Protein AF-A0A2I2YQ78-F1 (afdb_monomer_lite)

Secondary structure (DSSP, 8-state):
--TT-TTTTTS-SS--HHHHHHHHHHHTTSEEEEEEE-TTS-EEEEEEETT--HHHHHHHHHHHHHHHHHHHT-----------PPPP----

Organism: Gorilla gorilla gorilla (NCBI:txid9595)

Sequence (92 aa):
MVVQDPLLCDLPIQVTLEEVNSQIALEYGQAMTVRVCKMDGEVMPVVVVQSATVLDLKKAIQRYVQLKQEREGGIQHISCKVRLAKPPQTAL

Radius of gyration: 16.19 Å; chains: 1; bounding box: 40×50×32 Å

Structure (mmCIF, N/CA/C/O backbone):
data_AF-A0A2I2YQ78-F1
#
_entry.id   AF-A0A2I2YQ78-F1
#
loop_
_atom_site.group_PDB
_atom_site.id
_atom_site.type_symbol
_atom_site.label_atom_id
_atom_site.label_alt_id
_atom_site.label_comp_id
_atom_site.label_asym_id
_atom_site.label_entity_id
_atom_site.label_seq_id
_atom_site.pdbx_PDB_ins_code
_atom_site.Cartn_x
_atom_site.Cartn_y
_atom_site.Cartn_z
_atom_site.occupancy
_atom_site.B_iso_or_equiv
_atom_site.auth_seq_id
_atom_site.auth_comp_id
_atom_site.auth_asym_id
_atom_site.auth_atom_id
_atom_site.pdbx_PDB_model_num
ATOM 1 N N . MET A 1 1 ? 16.691 -13.800 11.762 1.00 44.03 1 MET A N 1
ATOM 2 C CA . MET A 1 1 ? 16.014 -13.878 10.449 1.00 44.03 1 MET A CA 1
ATOM 3 C C . MET A 1 1 ? 14.619 -13.292 10.627 1.00 44.03 1 MET A C 1
ATOM 5 O O . MET A 1 1 ? 13.812 -13.932 11.274 1.00 44.03 1 MET A O 1
ATOM 9 N N . VAL A 1 2 ? 14.376 -12.055 10.177 1.00 52.03 2 VAL A N 1
ATOM 10 C CA . VAL A 1 2 ? 13.109 -11.303 10.396 1.00 52.03 2 VAL A CA 1
ATOM 11 C C . VAL A 1 2 ? 12.142 -11.431 9.199 1.00 52.03 2 VAL A C 1
ATOM 13 O O . VAL A 1 2 ? 10.974 -11.092 9.286 1.00 52.03 2 VAL A O 1
ATOM 16 N N . VAL A 1 3 ? 12.615 -11.995 8.084 1.00 48.38 3 VAL A N 1
ATOM 17 C CA . VAL A 1 3 ? 11.922 -12.048 6.779 1.00 48.38 3 VAL A CA 1
ATOM 18 C C . VAL A 1 3 ? 10.927 -13.224 6.665 1.00 48.38 3 VAL A C 1
ATOM 20 O O . VAL A 1 3 ? 10.404 -13.495 5.594 1.00 48.38 3 VAL A O 1
ATOM 23 N N . GLN A 1 4 ? 10.687 -13.964 7.752 1.00 54.00 4 GLN A N 1
ATOM 24 C CA . GLN A 1 4 ? 9.752 -15.103 7.772 1.00 54.00 4 GLN A CA 1
ATOM 25 C C . GLN A 1 4 ? 8.413 -14.785 8.437 1.00 54.00 4 GLN A C 1
ATOM 27 O O . GLN A 1 4 ? 7.571 -15.674 8.541 1.00 54.00 4 GLN A O 1
ATOM 32 N N . ASP A 1 5 ? 8.213 -13.552 8.901 1.00 60.25 5 ASP A N 1
ATOM 33 C CA . ASP A 1 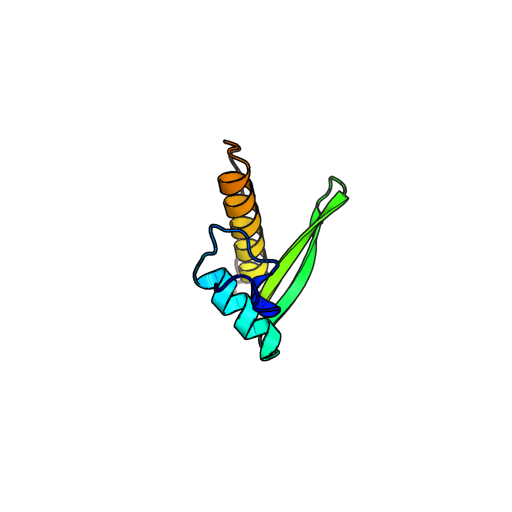5 ? 6.919 -13.169 9.442 1.00 60.25 5 ASP A CA 1
ATOM 34 C C . ASP A 1 5 ? 5.919 -13.020 8.281 1.00 60.25 5 ASP A C 1
ATOM 36 O O . ASP A 1 5 ? 6.193 -12.225 7.377 1.00 60.25 5 ASP A O 1
ATOM 40 N N . PRO A 1 6 ? 4.791 -13.759 8.263 1.00 58.34 6 PRO A N 1
ATOM 41 C CA . PRO A 1 6 ? 3.792 -13.681 7.195 1.00 58.34 6 PRO A CA 1
ATOM 42 C C . PRO A 1 6 ? 3.296 -12.253 6.937 1.00 58.34 6 PRO A C 1
ATOM 44 O O . PRO A 1 6 ? 2.914 -11.933 5.816 1.00 58.34 6 PRO A O 1
ATOM 47 N N . LEU A 1 7 ? 3.359 -11.386 7.954 1.00 53.81 7 LEU A N 1
ATOM 48 C CA . LEU A 1 7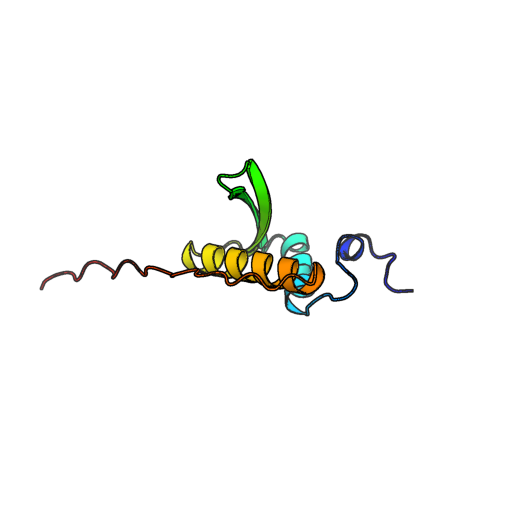 ? 2.983 -9.974 7.875 1.00 53.81 7 LEU A CA 1
ATOM 49 C C . LEU A 1 7 ? 4.025 -9.106 7.151 1.00 53.81 7 LEU A C 1
ATOM 51 O O . LEU A 1 7 ? 3.718 -8.008 6.691 1.00 53.81 7 LEU A O 1
ATOM 55 N N . LEU A 1 8 ? 5.270 -9.580 7.058 1.00 54.09 8 LEU A N 1
ATOM 56 C CA . LEU A 1 8 ? 6.420 -8.857 6.508 1.00 54.09 8 LEU A CA 1
ATOM 57 C C . LEU A 1 8 ? 6.920 -9.425 5.169 1.00 54.09 8 LEU A C 1
ATOM 59 O O . LEU A 1 8 ? 7.852 -8.869 4.591 1.00 54.09 8 LEU A O 1
ATOM 63 N N . CYS A 1 9 ? 6.325 -10.509 4.658 1.00 51.66 9 CYS A N 1
ATOM 64 C CA . CYS A 1 9 ? 6.784 -11.177 3.434 1.00 51.66 9 CYS A CA 1
ATOM 65 C C . CYS A 1 9 ? 6.571 -10.356 2.149 1.00 51.66 9 CYS A C 1
ATOM 67 O O . CYS A 1 9 ? 7.335 -10.522 1.200 1.00 51.66 9 CYS A O 1
ATOM 69 N N . ASP A 1 10 ? 5.590 -9.450 2.127 1.00 54.72 10 ASP A N 1
ATOM 70 C CA . ASP A 1 10 ? 5.282 -8.596 0.965 1.00 54.72 10 ASP A CA 1
ATOM 71 C C . ASP A 1 10 ? 5.951 -7.212 1.024 1.00 54.72 10 ASP A C 1
ATOM 73 O O . ASP A 1 10 ? 5.722 -6.346 0.175 1.00 54.72 10 ASP A O 1
ATOM 77 N N . LEU A 1 11 ? 6.770 -6.973 2.047 1.00 51.53 11 LEU A N 1
ATOM 78 C CA . LEU A 1 11 ? 7.369 -5.675 2.307 1.00 51.53 11 LEU A CA 1
ATOM 79 C C . LEU A 1 11 ? 8.778 -5.600 1.676 1.00 51.53 11 LEU A C 1
ATOM 81 O O . LEU A 1 11 ? 9.655 -6.402 2.001 1.00 51.53 11 LEU A O 1
ATOM 85 N N . PRO A 1 12 ? 9.037 -4.650 0.760 1.00 52.91 12 PRO A N 1
ATOM 86 C CA . PRO A 1 12 ? 10.329 -4.529 0.081 1.00 52.91 12 PRO A CA 1
ATOM 87 C C . PRO A 1 12 ? 11.447 -4.130 1.053 1.00 52.91 12 PRO A C 1
ATOM 89 O O . PRO A 1 12 ? 11.219 -3.330 1.944 1.00 52.91 12 PRO A O 1
ATOM 92 N N . ILE A 1 13 ? 12.680 -4.606 0.830 1.00 53.19 13 ILE A N 1
ATOM 93 C CA . ILE A 1 13 ? 13.864 -4.490 1.724 1.00 53.19 13 ILE A CA 1
ATOM 94 C C . ILE A 1 13 ? 14.125 -3.077 2.307 1.00 53.19 13 ILE A C 1
ATOM 96 O O . ILE A 1 13 ? 14.707 -2.955 3.382 1.00 53.19 13 ILE A O 1
ATOM 100 N N . GLN A 1 14 ? 13.664 -2.012 1.645 1.00 54.00 14 GLN A N 1
ATOM 101 C CA . GLN A 1 14 ? 13.644 -0.634 2.154 1.00 54.00 14 GLN A CA 1
ATOM 102 C C . GLN A 1 14 ? 12.254 -0.268 2.699 1.00 54.00 14 GLN A C 1
ATOM 104 O O . GLN A 1 14 ? 11.567 0.605 2.158 1.00 54.00 14 GLN A O 1
ATOM 109 N N . VAL A 1 15 ? 11.814 -0.971 3.740 1.00 60.34 15 VAL A N 1
ATOM 110 C CA . VAL A 1 15 ? 10.528 -0.706 4.394 1.00 60.34 15 VAL A CA 1
ATOM 111 C C . VAL A 1 15 ? 10.615 0.585 5.199 1.00 60.34 15 VAL A C 1
ATOM 113 O O . VAL A 1 15 ? 11.498 0.742 6.042 1.00 60.34 15 VAL A O 1
ATOM 116 N N . THR A 1 16 ? 9.674 1.503 4.989 1.00 68.62 16 THR A N 1
ATOM 117 C CA . THR A 1 16 ? 9.519 2.674 5.860 1.00 68.62 16 THR A CA 1
ATOM 118 C C . THR A 1 16 ? 8.683 2.323 7.093 1.00 68.62 16 THR A C 1
ATOM 120 O O . THR A 1 16 ? 7.767 1.507 7.022 1.00 68.62 16 THR A O 1
ATOM 123 N N . LEU A 1 17 ? 8.944 2.975 8.233 1.00 72.06 17 LEU A N 1
ATOM 124 C CA . LEU A 1 17 ? 8.192 2.751 9.483 1.00 72.06 17 LEU A CA 1
ATOM 125 C C . LEU A 1 17 ? 6.672 2.938 9.304 1.00 72.06 17 LEU A C 1
ATOM 127 O O . LEU A 1 17 ? 5.865 2.323 9.992 1.00 72.06 17 LEU A O 1
ATOM 131 N N . GLU A 1 18 ? 6.273 3.761 8.337 1.00 72.94 18 GLU A N 1
ATOM 132 C CA . GLU A 1 18 ? 4.872 3.958 7.982 1.00 72.94 18 GLU A CA 1
ATOM 133 C C . GLU A 1 18 ? 4.247 2.766 7.252 1.00 72.94 18 GLU A C 1
ATOM 135 O O . GLU A 1 18 ? 3.086 2.465 7.501 1.00 72.94 18 GLU A O 1
ATOM 140 N N . GLU A 1 19 ? 4.988 2.066 6.388 1.00 74.50 19 GLU A N 1
ATOM 141 C CA . GLU A 1 19 ? 4.504 0.835 5.745 1.00 74.50 19 GLU A CA 1
ATOM 142 C C . GLU A 1 19 ? 4.312 -0.274 6.790 1.00 74.50 19 GLU A C 1
ATOM 144 O O . GLU A 1 19 ? 3.303 -0.974 6.748 1.00 74.50 19 GLU A O 1
ATOM 149 N N . VAL A 1 20 ? 5.206 -0.363 7.786 1.00 79.19 20 VAL A N 1
ATOM 150 C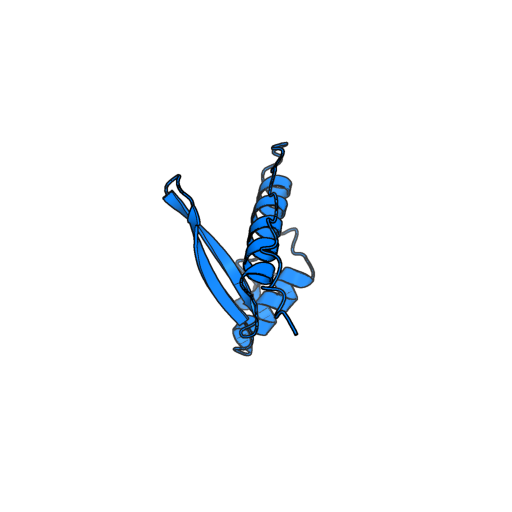 CA . VAL A 1 20 ? 5.041 -1.278 8.933 1.00 79.19 20 VAL A CA 1
ATOM 151 C C . VAL A 1 20 ? 3.799 -0.918 9.742 1.00 79.19 20 VAL A C 1
ATOM 153 O O . VAL A 1 20 ? 2.956 -1.773 9.994 1.00 79.19 20 VAL A O 1
ATOM 156 N N . ASN A 1 21 ? 3.641 0.355 10.112 1.00 80.81 21 ASN A N 1
ATOM 157 C CA . ASN A 1 21 ? 2.461 0.807 10.851 1.00 80.81 21 ASN A CA 1
ATOM 158 C C . ASN A 1 21 ? 1.165 0.593 10.056 1.00 80.81 21 ASN A C 1
ATOM 160 O O . ASN A 1 21 ? 0.130 0.292 10.644 1.00 80.81 21 ASN A O 1
ATOM 164 N N . SER A 1 22 ? 1.218 0.720 8.729 1.00 79.12 22 SER A N 1
ATOM 165 C CA . SER A 1 22 ? 0.074 0.477 7.846 1.00 79.12 22 SER A CA 1
ATOM 166 C C . SER A 1 22 ? -0.303 -1.005 7.790 1.00 79.12 22 SER A C 1
ATOM 168 O O . SER A 1 22 ? -1.488 -1.318 7.836 1.00 79.12 22 SER A O 1
ATOM 170 N N . GLN A 1 23 ? 0.679 -1.911 7.752 1.00 80.88 23 GLN A N 1
ATOM 171 C CA . GLN A 1 23 ? 0.465 -3.361 7.867 1.00 80.88 23 GLN A CA 1
ATOM 172 C C . GLN A 1 23 ? -0.155 -3.731 9.218 1.00 80.88 23 GLN A C 1
ATOM 174 O O . GLN A 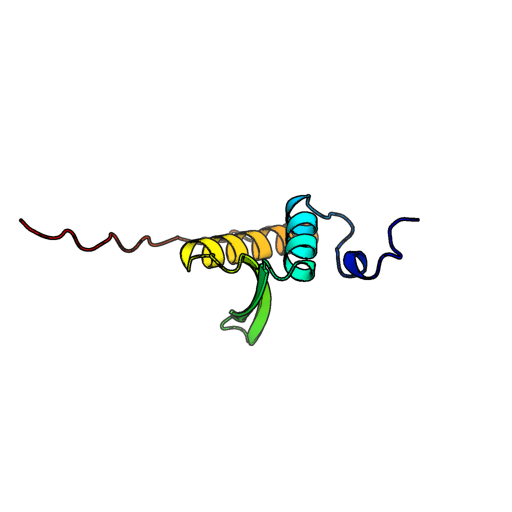1 23 ? -1.186 -4.391 9.274 1.00 80.88 23 GLN A O 1
ATOM 179 N N . ILE A 1 24 ? 0.392 -3.199 10.312 1.00 83.94 24 ILE A N 1
ATOM 180 C CA . ILE A 1 24 ? -0.164 -3.402 11.654 1.00 83.94 24 ILE A CA 1
ATOM 181 C C . ILE A 1 24 ? -1.617 -2.901 11.726 1.00 83.94 24 ILE A C 1
ATOM 183 O O . ILE A 1 24 ? -2.494 -3.585 12.250 1.00 83.94 24 ILE A O 1
ATOM 187 N N . ALA A 1 25 ? -1.901 -1.724 11.165 1.00 84.00 25 ALA A N 1
ATOM 188 C CA . ALA A 1 25 ? -3.254 -1.183 11.126 1.00 84.00 25 ALA A CA 1
ATOM 189 C C . ALA A 1 25 ? -4.213 -2.036 10.278 1.00 84.00 25 ALA A C 1
ATOM 191 O O . ALA A 1 25 ? -5.399 -2.073 10.593 1.00 84.00 25 ALA A O 1
ATOM 192 N N . LEU A 1 26 ? -3.749 -2.721 9.229 1.00 84.81 26 LEU A N 1
ATOM 193 C CA . LEU A 1 26 ? -4.577 -3.666 8.469 1.00 84.81 26 LEU A CA 1
ATOM 194 C C . LEU A 1 26 ? -4.948 -4.884 9.321 1.00 84.81 26 LEU A C 1
ATOM 196 O O . LEU A 1 26 ? -6.123 -5.238 9.381 1.00 84.81 26 LEU A O 1
ATOM 200 N N . GLU A 1 27 ? -3.980 -5.455 10.038 1.00 85.56 27 GLU A N 1
ATOM 201 C CA . GLU A 1 27 ? -4.191 -6.618 10.912 1.00 85.56 27 GLU A CA 1
ATOM 202 C C . GLU A 1 27 ? -5.162 -6.330 12.060 1.00 85.56 27 GLU A C 1
ATOM 204 O O . GLU A 1 27 ? -6.049 -7.128 12.361 1.00 85.56 27 GLU A O 1
ATOM 209 N N . TYR A 1 28 ? -5.064 -5.146 12.669 1.00 86.88 28 TYR A N 1
ATOM 210 C CA . TYR A 1 28 ? -6.021 -4.706 13.689 1.00 86.88 28 TYR A CA 1
ATOM 211 C C . TYR A 1 28 ? -7.356 -4.212 13.108 1.00 86.88 28 TYR A C 1
ATOM 213 O O . TYR A 1 28 ? -8.215 -3.738 13.854 1.00 86.88 28 TYR A O 1
ATOM 221 N N . GLY A 1 29 ? -7.544 -4.284 11.786 1.00 86.81 29 GLY A N 1
ATOM 222 C CA . GLY A 1 29 ? -8.756 -3.826 11.114 1.00 86.81 29 GLY A CA 1
ATOM 223 C C . GLY A 1 29 ? -8.976 -2.319 11.232 1.00 86.81 29 GLY A C 1
ATOM 224 O O . GLY A 1 29 ? -10.108 -1.865 11.214 1.00 86.81 29 GLY A O 1
ATOM 225 N N . GLN A 1 30 ? -7.926 -1.519 11.388 1.00 87.75 30 GLN A N 1
ATOM 226 C CA . GLN A 1 30 ? -7.963 -0.054 11.478 1.00 87.75 30 GLN A CA 1
ATOM 227 C C . GLN A 1 30 ? -7.620 0.636 10.148 1.00 87.75 30 GLN A C 1
ATOM 229 O O . GLN A 1 30 ? -7.868 1.835 9.985 1.00 87.75 30 GLN A O 1
ATOM 234 N N . ALA A 1 31 ? -7.088 -0.114 9.183 1.00 90.69 31 ALA A N 1
ATOM 235 C CA . ALA A 1 31 ? -6.827 0.319 7.819 1.00 90.69 31 ALA A CA 1
ATOM 236 C C . ALA A 1 31 ? -7.536 -0.577 6.797 1.00 90.69 31 ALA A C 1
ATOM 238 O O . ALA A 1 31 ? -8.026 -1.658 7.113 1.00 90.69 31 ALA A O 1
ATOM 239 N N . MET A 1 32 ? -7.607 -0.099 5.561 1.00 91.31 32 MET A N 1
ATOM 240 C CA . MET A 1 32 ? -8.152 -0.812 4.415 1.00 91.31 32 MET A CA 1
ATOM 241 C C . MET A 1 32 ? -7.259 -0.596 3.192 1.00 91.31 32 MET A C 1
ATOM 243 O O . MET A 1 32 ? -6.639 0.460 3.038 1.00 91.31 32 MET A O 1
ATOM 247 N N . THR A 1 33 ? -7.232 -1.576 2.291 1.00 90.88 33 THR A N 1
ATOM 248 C CA . THR A 1 33 ? -6.536 -1.455 1.005 1.00 90.88 33 THR A CA 1
ATOM 249 C C . THR A 1 33 ? -7.516 -1.008 -0.070 1.00 90.88 33 THR A C 1
ATOM 251 O O . THR A 1 33 ? -8.445 -1.728 -0.433 1.00 90.88 33 THR A O 1
ATOM 254 N N . VAL A 1 34 ? -7.284 0.178 -0.623 1.00 91.25 34 VAL A N 1
ATOM 255 C CA . VAL A 1 34 ? -8.042 0.740 -1.740 1.00 91.25 34 VAL A CA 1
ATOM 256 C C . VAL A 1 34 ? -7.299 0.444 -3.039 1.00 91.25 34 VAL A C 1
ATOM 258 O O . VAL A 1 34 ? -6.135 0.804 -3.201 1.00 91.25 34 VAL A O 1
ATOM 261 N N . ARG A 1 35 ? -7.977 -0.199 -3.994 1.00 91.94 35 ARG A N 1
ATOM 262 C CA . ARG A 1 35 ? -7.434 -0.449 -5.336 1.00 91.94 35 ARG A CA 1
ATOM 263 C C . ARG A 1 35 ? -7.714 0.752 -6.232 1.00 91.94 35 ARG A C 1
ATOM 265 O O . ARG A 1 35 ? -8.857 0.988 -6.614 1.00 91.94 35 ARG A O 1
ATOM 272 N N . VAL A 1 36 ? -6.671 1.499 -6.569 1.00 90.38 36 VAL A N 1
ATOM 273 C CA . VAL A 1 36 ? -6.755 2.670 -7.446 1.00 90.38 36 VAL A CA 1
ATOM 274 C C . VAL A 1 36 ? -6.348 2.255 -8.853 1.00 90.38 3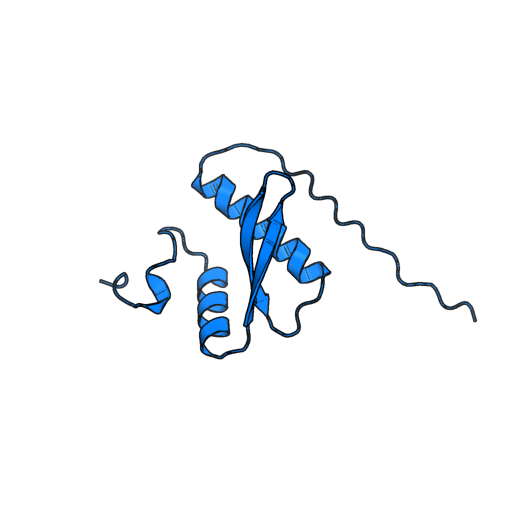6 VAL A C 1
ATOM 276 O O . VAL A 1 36 ? -5.196 1.905 -9.087 1.00 90.38 36 VAL A O 1
ATOM 279 N N . CYS A 1 37 ? -7.287 2.286 -9.795 1.00 90.12 37 CYS A N 1
ATOM 280 C CA . CYS A 1 37 ? -6.993 2.040 -11.204 1.00 90.12 37 CYS A CA 1
ATOM 281 C C . CYS A 1 37 ? -6.495 3.332 -11.858 1.00 90.12 37 CYS A C 1
ATOM 283 O O . CYS A 1 37 ? -7.207 4.340 -11.880 1.00 90.12 37 CYS A O 1
ATOM 285 N N . LYS A 1 38 ? -5.279 3.305 -12.396 1.00 85.69 38 LYS A N 1
ATOM 286 C CA . LYS A 1 38 ? -4.759 4.340 -13.284 1.00 85.69 38 LYS A CA 1
ATOM 287 C C . LYS A 1 38 ? -5.362 4.197 -14.683 1.00 85.69 38 LYS A C 1
ATOM 289 O O . LYS A 1 38 ? -5.940 3.174 -15.047 1.00 85.69 38 LYS A O 1
ATOM 294 N N . MET A 1 39 ? -5.219 5.253 -15.480 1.00 84.00 39 MET A N 1
ATOM 295 C CA . MET A 1 39 ? -5.771 5.314 -16.836 1.00 84.00 39 MET A CA 1
ATOM 296 C C . MET A 1 39 ? -5.033 4.417 -17.843 1.00 84.00 39 MET A C 1
ATOM 298 O O . MET A 1 39 ? -5.611 4.038 -18.854 1.00 84.00 39 MET A O 1
ATOM 302 N N . ASP A 1 40 ? -3.786 4.049 -17.554 1.00 85.06 40 ASP A N 1
ATOM 303 C CA . ASP A 1 40 ? -2.987 3.071 -18.305 1.00 85.06 40 ASP A CA 1
ATOM 304 C C . ASP A 1 40 ? -3.368 1.609 -17.994 1.00 85.06 40 ASP A C 1
ATOM 306 O O . ASP A 1 40 ? -2.803 0.685 -18.575 1.00 85.06 40 ASP A O 1
ATOM 310 N N . GLY A 1 41 ? -4.339 1.390 -17.100 1.00 84.50 41 GLY A N 1
ATOM 311 C CA . GLY A 1 41 ? -4.781 0.066 -16.667 1.00 84.50 41 GLY A CA 1
ATOM 312 C C . GLY A 1 41 ? -3.980 -0.507 -15.496 1.00 84.50 41 GLY A C 1
ATOM 313 O O . GLY A 1 41 ? -4.326 -1.581 -15.002 1.00 84.50 41 GLY A O 1
ATOM 314 N N . GLU A 1 42 ? -2.954 0.195 -15.004 1.00 86.31 42 GLU A N 1
ATOM 315 C CA . GLU A 1 42 ? -2.225 -0.220 -13.807 1.00 86.31 42 GLU A CA 1
ATOM 316 C C . GLU A 1 42 ? -3.121 -0.079 -12.566 1.00 86.31 42 GLU A C 1
ATOM 318 O O . GLU A 1 42 ? -3.764 0.951 -12.349 1.00 86.31 42 GLU A O 1
ATOM 323 N N . VAL A 1 43 ? -3.156 -1.107 -11.713 1.00 88.00 43 VAL A N 1
ATOM 324 C CA . VAL A 1 43 ? -3.890 -1.057 -10.443 1.00 88.00 43 VAL A CA 1
ATOM 325 C C . VAL A 1 43 ? -2.920 -0.925 -9.281 1.00 88.00 43 VAL A C 1
ATOM 327 O O . VAL A 1 43 ? -2.059 -1.776 -9.080 1.00 88.00 43 VAL A O 1
ATOM 330 N N . MET A 1 44 ? -3.109 0.118 -8.480 1.00 87.44 44 MET A N 1
ATOM 331 C CA . MET A 1 44 ? -2.287 0.421 -7.317 1.00 87.44 44 MET A CA 1
ATOM 332 C C . MET A 1 44 ? -3.033 0.073 -6.022 1.00 87.44 44 MET A C 1
ATOM 334 O O . MET A 1 44 ? -4.044 0.715 -5.718 1.00 87.44 44 MET A O 1
ATOM 338 N N . PRO A 1 45 ? -2.568 -0.914 -5.239 1.00 89.00 45 PRO A N 1
ATOM 339 C CA . PRO A 1 45 ? -3.096 -1.167 -3.905 1.00 89.00 45 PRO A CA 1
ATOM 340 C C . PRO A 1 45 ? -2.531 -0.135 -2.918 1.00 89.00 45 PRO A C 1
ATOM 342 O O . PRO A 1 45 ? -1.349 -0.165 -2.584 1.00 89.00 45 PRO A O 1
ATOM 345 N N . VAL A 1 46 ? -3.372 0.791 -2.458 1.00 89.12 46 VAL A N 1
ATOM 346 C CA . VAL A 1 46 ? -2.994 1.852 -1.514 1.00 89.12 46 VAL A CA 1
ATOM 347 C C . VAL A 1 46 ? -3.671 1.610 -0.173 1.00 89.12 46 VAL A C 1
ATOM 349 O O . VAL A 1 46 ? -4.894 1.512 -0.102 1.00 89.12 46 VAL A O 1
ATOM 352 N N . VAL A 1 47 ? -2.880 1.534 0.894 1.00 88.06 47 VAL A N 1
ATOM 353 C CA . VAL A 1 47 ? -3.381 1.341 2.259 1.00 88.06 47 VAL A CA 1
ATOM 354 C C . VAL A 1 47 ? -3.721 2.693 2.878 1.00 88.06 47 VAL A C 1
ATOM 356 O O . VAL A 1 47 ? -2.912 3.619 2.842 1.00 88.06 47 VAL A O 1
ATOM 359 N N . VAL A 1 48 ? -4.921 2.813 3.443 1.00 90.12 48 VAL A N 1
ATOM 360 C CA . VAL A 1 48 ? -5.386 4.006 4.164 1.00 90.12 48 VAL A CA 1
ATOM 361 C C . VAL A 1 48 ? -6.121 3.608 5.439 1.00 90.12 48 VAL A C 1
ATOM 363 O O . VAL A 1 48 ? -6.746 2.554 5.494 1.00 90.12 48 VAL A O 1
ATOM 366 N N . VAL A 1 49 ? -6.076 4.452 6.470 1.00 89.44 49 VAL A N 1
ATOM 367 C CA . VAL A 1 49 ? -6.873 4.245 7.692 1.00 89.44 49 VAL A CA 1
ATOM 368 C C . VAL A 1 49 ? -8.371 4.327 7.391 1.00 89.44 49 VAL A C 1
ATOM 370 O O . VAL A 1 49 ? -8.782 5.026 6.468 1.00 89.44 49 VAL A O 1
ATOM 373 N N . GLN A 1 50 ? -9.211 3.651 8.176 1.00 88.19 50 GLN A N 1
ATOM 374 C CA . GLN A 1 50 ? -10.656 3.620 7.912 1.00 88.19 50 GLN A CA 1
ATOM 375 C C . GLN A 1 50 ? -11.327 5.004 7.920 1.00 88.19 50 GLN A C 1
ATOM 377 O O . GLN A 1 50 ? -12.291 5.232 7.196 1.00 88.19 50 GLN A O 1
ATOM 382 N N . SER A 1 51 ? -10.805 5.939 8.712 1.00 87.94 51 SER A N 1
ATOM 383 C CA . SER A 1 51 ? -11.284 7.322 8.803 1.00 87.94 51 SER A CA 1
ATOM 384 C C . SER A 1 51 ? -10.662 8.267 7.764 1.00 87.94 51 SER A C 1
ATOM 386 O O . SER A 1 51 ? -10.855 9.481 7.849 1.00 87.94 51 SER A O 1
ATOM 388 N N . ALA A 1 52 ? -9.893 7.744 6.803 1.00 88.25 52 ALA A N 1
ATOM 389 C CA . ALA A 1 52 ? -9.170 8.550 5.829 1.00 88.25 52 ALA A CA 1
ATOM 390 C C . ALA A 1 52 ? -10.114 9.324 4.904 1.00 88.25 52 ALA A C 1
ATOM 392 O O . ALA A 1 52 ? -11.116 8.812 4.404 1.00 88.25 52 ALA A O 1
ATOM 393 N N . THR A 1 53 ? -9.747 10.569 4.612 1.00 93.06 53 THR A N 1
ATOM 394 C CA . THR A 1 53 ? -10.452 11.392 3.630 1.00 93.06 53 THR A CA 1
ATOM 395 C C . THR A 1 53 ? -9.908 11.155 2.220 1.00 93.06 53 THR A C 1
ATOM 397 O O . THR A 1 53 ? -8.824 10.606 2.016 1.00 93.06 53 THR A O 1
ATOM 400 N N . VAL A 1 54 ? -10.609 11.665 1.202 1.00 91.75 54 VAL A N 1
ATOM 401 C CA . VAL A 1 54 ? -10.107 11.658 -0.187 1.00 91.75 54 VAL A CA 1
ATOM 402 C C . VAL A 1 54 ? -8.774 12.412 -0.313 1.00 91.75 54 VAL A C 1
ATOM 404 O O . VAL A 1 54 ? -7.960 12.098 -1.182 1.00 91.75 54 VAL A O 1
ATOM 407 N N . LEU A 1 55 ? -8.527 13.406 0.547 1.00 90.50 55 LEU A N 1
ATOM 408 C CA . LEU A 1 55 ? -7.244 14.106 0.589 1.00 90.50 55 LEU A CA 1
ATOM 409 C C . LEU A 1 55 ? -6.122 13.173 1.058 1.00 90.50 55 LEU A C 1
ATOM 411 O O . LEU A 1 55 ? -5.040 13.191 0.472 1.00 90.50 55 LEU A O 1
ATOM 415 N N . ASP A 1 56 ? -6.389 12.348 2.066 1.00 87.62 56 ASP A N 1
ATOM 416 C CA . ASP A 1 56 ? -5.428 11.376 2.587 1.00 87.62 56 ASP A CA 1
ATOM 417 C C . ASP A 1 56 ? -5.159 10.276 1.564 1.00 87.62 56 ASP A C 1
ATOM 419 O O . ASP A 1 56 ? -4.002 9.952 1.315 1.00 87.62 56 ASP A O 1
ATOM 423 N N . LEU A 1 57 ? -6.193 9.807 0.857 1.00 89.44 57 LEU A N 1
ATOM 424 C CA . LEU A 1 57 ? -6.021 8.869 -0.253 1.00 89.44 57 LEU A CA 1
ATOM 425 C C . LEU A 1 57 ? -5.141 9.458 -1.368 1.00 89.44 57 LEU A C 1
ATOM 427 O O . LEU A 1 57 ? -4.245 8.782 -1.866 1.00 89.44 57 LEU A O 1
ATOM 431 N N . LYS A 1 58 ? -5.328 10.734 -1.736 1.00 89.56 58 LYS A N 1
ATOM 432 C CA . LYS A 1 58 ? -4.467 11.411 -2.726 1.00 89.56 58 LYS A CA 1
ATOM 433 C C .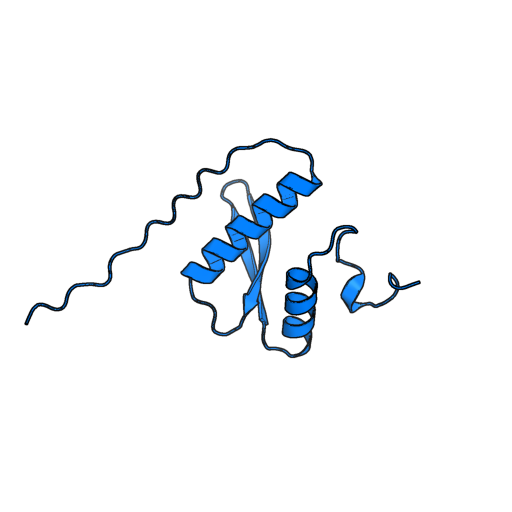 LYS A 1 58 ? -3.007 11.481 -2.274 1.00 89.56 58 LYS A C 1
ATOM 435 O O . LYS A 1 58 ? -2.115 11.238 -3.085 1.00 89.56 58 LYS A O 1
ATOM 440 N N . LYS A 1 59 ? -2.762 11.793 -0.997 1.00 87.12 59 LYS A N 1
ATOM 441 C CA . LYS A 1 59 ? -1.409 11.802 -0.417 1.00 87.12 59 LYS A CA 1
ATOM 442 C C . LYS A 1 59 ? -0.801 10.399 -0.391 1.00 87.12 59 LYS A C 1
ATOM 444 O O . LYS A 1 59 ? 0.360 10.241 -0.751 1.00 87.12 59 LYS A O 1
ATOM 449 N N . ALA A 1 60 ? -1.588 9.388 -0.030 1.00 86.75 60 ALA A N 1
ATOM 450 C CA . ALA A 1 60 ? -1.157 7.996 0.004 1.00 86.75 60 ALA A CA 1
ATOM 451 C C . ALA A 1 60 ? -0.792 7.481 -1.399 1.00 86.75 60 ALA A C 1
ATOM 453 O O . ALA A 1 60 ? 0.256 6.863 -1.568 1.00 86.75 60 ALA A O 1
ATOM 454 N N . ILE A 1 61 ? -1.577 7.825 -2.429 1.00 88.06 61 ILE A N 1
ATOM 455 C CA . ILE A 1 61 ? -1.235 7.549 -3.834 1.00 88.06 61 ILE A CA 1
ATOM 456 C C . ILE A 1 61 ? 0.081 8.238 -4.208 1.00 88.06 61 ILE A C 1
ATOM 458 O O . ILE A 1 61 ? 0.968 7.597 -4.762 1.00 88.06 61 ILE A O 1
ATOM 462 N N . GLN A 1 62 ? 0.234 9.531 -3.900 1.00 84.69 62 GLN A N 1
ATOM 463 C CA . GLN A 1 62 ? 1.457 10.277 -4.213 1.00 84.69 62 GLN A CA 1
ATOM 464 C C . GLN A 1 62 ? 2.693 9.622 -3.583 1.00 84.69 62 GLN A C 1
ATOM 466 O O . GLN A 1 62 ? 3.692 9.415 -4.271 1.00 84.69 62 GLN A O 1
ATOM 471 N N . ARG A 1 63 ? 2.601 9.248 -2.303 1.00 83.06 63 ARG A N 1
ATOM 472 C CA . ARG A 1 63 ? 3.660 8.538 -1.584 1.00 83.06 63 ARG A CA 1
ATOM 473 C C . ARG A 1 63 ? 3.964 7.183 -2.219 1.00 83.06 63 ARG A C 1
ATOM 475 O O . ARG A 1 63 ? 5.129 6.859 -2.411 1.00 83.06 63 ARG A O 1
ATOM 482 N N . TYR A 1 64 ? 2.932 6.412 -2.565 1.00 84.12 64 TYR A N 1
ATOM 483 C CA . TYR A 1 64 ? 3.097 5.110 -3.208 1.00 84.12 64 TYR A CA 1
ATOM 484 C C . TYR A 1 64 ? 3.897 5.239 -4.508 1.00 84.12 64 TYR A C 1
ATOM 486 O O . TYR A 1 64 ? 4.840 4.482 -4.721 1.00 84.12 64 TYR A O 1
ATOM 494 N N . VAL A 1 65 ? 3.561 6.208 -5.371 1.00 81.62 65 VAL A N 1
ATOM 495 C CA . VAL A 1 65 ? 4.303 6.406 -6.627 1.00 81.62 65 VAL A CA 1
ATOM 496 C C . VAL A 1 65 ? 5.734 6.868 -6.353 1.00 81.62 65 VAL A C 1
ATOM 498 O O . VAL A 1 65 ? 6.646 6.363 -6.996 1.00 81.62 65 VAL A O 1
ATOM 501 N N . GLN A 1 66 ? 5.946 7.772 -5.392 1.00 79.81 66 GLN A N 1
ATOM 502 C CA . GLN A 1 66 ? 7.290 8.227 -5.025 1.00 79.81 66 GLN A CA 1
ATOM 503 C C . GLN A 1 66 ? 8.171 7.063 -4.545 1.00 79.81 66 GLN A C 1
ATOM 505 O O . GLN A 1 66 ? 9.259 6.868 -5.075 1.00 79.81 66 GLN A O 1
ATOM 510 N N . LEU A 1 67 ? 7.682 6.252 -3.601 1.00 77.44 67 LEU A N 1
ATOM 511 C CA . LEU A 1 67 ? 8.412 5.087 -3.092 1.00 77.44 67 LEU A CA 1
ATOM 512 C C . LEU A 1 67 ? 8.672 4.057 -4.194 1.00 77.44 67 LEU A C 1
ATOM 514 O O . LEU A 1 67 ? 9.755 3.479 -4.259 1.00 77.44 67 LEU A O 1
ATOM 518 N N . LYS A 1 68 ? 7.696 3.833 -5.082 1.00 78.94 68 LYS A N 1
ATOM 519 C CA . LYS A 1 68 ? 7.863 2.943 -6.235 1.00 78.94 68 LYS A CA 1
ATOM 520 C C . LYS A 1 68 ? 8.969 3.447 -7.172 1.00 78.94 68 LYS A C 1
ATOM 522 O O . LYS A 1 68 ? 9.826 2.664 -7.559 1.00 78.94 68 LYS A O 1
ATOM 527 N N . GLN A 1 69 ? 9.006 4.747 -7.464 1.00 73.25 69 GLN A N 1
ATOM 528 C CA . GLN A 1 69 ? 10.034 5.359 -8.313 1.00 73.25 69 GLN A CA 1
ATOM 529 C C . GLN A 1 69 ? 11.431 5.336 -7.686 1.00 73.25 69 GLN A C 1
ATOM 531 O O . GLN A 1 69 ? 12.394 5.004 -8.375 1.00 73.25 69 GLN A O 1
ATOM 536 N N . GLU A 1 70 ? 11.545 5.649 -6.390 1.00 71.25 70 GLU A N 1
ATOM 537 C CA . GLU A 1 70 ? 12.808 5.570 -5.643 1.00 71.25 70 GLU A CA 1
ATOM 538 C C . GLU A 1 70 ? 13.391 4.148 -5.688 1.00 71.25 70 GLU A C 1
ATOM 540 O O . GLU A 1 70 ? 14.597 3.979 -5.870 1.00 71.25 70 GLU A O 1
ATOM 545 N N . ARG A 1 71 ? 12.531 3.125 -5.597 1.00 71.31 71 ARG A N 1
ATOM 546 C CA . ARG A 1 71 ? 12.914 1.704 -5.665 1.00 71.31 71 ARG A CA 1
ATOM 547 C C . ARG A 1 71 ? 13.243 1.233 -7.086 1.00 71.31 71 ARG A C 1
ATOM 549 O O . ARG A 1 71 ? 14.126 0.401 -7.259 1.00 71.31 71 ARG A O 1
ATOM 556 N N . GLU A 1 72 ? 12.562 1.768 -8.097 1.00 72.06 72 GLU A N 1
ATOM 557 C CA . GLU A 1 72 ? 12.800 1.455 -9.516 1.00 72.06 72 GLU A CA 1
ATOM 558 C C . GLU A 1 72 ? 13.967 2.263 -10.125 1.00 72.06 72 GLU A C 1
ATOM 560 O O . GLU A 1 72 ? 14.320 2.060 -11.286 1.00 72.06 72 GLU A O 1
ATOM 565 N N . GLY A 1 73 ? 14.598 3.161 -9.354 1.00 58.84 73 GLY A N 1
ATOM 566 C CA . GLY A 1 73 ? 15.755 3.954 -9.786 1.00 58.84 73 GLY A CA 1
ATOM 567 C C . GLY A 1 73 ? 15.435 5.016 -10.848 1.00 58.84 73 GLY A C 1
ATOM 568 O O . GLY A 1 73 ? 16.341 5.515 -11.517 1.00 58.84 73 GLY A O 1
ATOM 569 N N . GLY A 1 74 ? 14.155 5.355 -11.035 1.00 56.25 74 GLY A N 1
ATOM 570 C CA . GLY A 1 74 ? 13.688 6.262 -12.083 1.00 56.25 74 GLY A CA 1
ATOM 571 C C . GLY A 1 74 ? 13.569 7.718 -11.622 1.00 56.25 74 GLY A C 1
ATOM 572 O O . GLY A 1 74 ? 12.905 8.012 -10.633 1.00 56.25 74 GLY A O 1
ATOM 573 N N . ILE A 1 75 ? 14.133 8.657 -12.390 1.00 48.84 75 ILE A N 1
ATOM 574 C CA . ILE A 1 75 ? 13.888 10.102 -12.235 1.00 48.84 75 ILE A CA 1
ATOM 575 C C . ILE A 1 75 ? 12.661 10.460 -13.086 1.00 48.84 75 ILE A C 1
ATOM 577 O O . ILE A 1 75 ? 12.792 10.813 -14.256 1.00 48.84 75 ILE A O 1
ATOM 581 N N . GLN A 1 76 ? 11.449 10.348 -12.538 1.00 53.16 76 GLN A N 1
ATOM 582 C CA . GLN A 1 76 ? 10.254 10.903 -13.185 1.00 53.16 76 GLN A CA 1
ATOM 583 C C . GLN A 1 76 ? 9.606 11.965 -12.296 1.00 53.16 76 GLN A C 1
ATOM 585 O O . GLN A 1 76 ? 9.148 11.696 -11.192 1.00 53.16 76 GLN A O 1
ATOM 590 N N . HIS A 1 77 ? 9.545 13.198 -12.800 1.00 50.94 77 HIS A N 1
ATOM 591 C CA . HIS A 1 77 ? 8.892 14.317 -12.127 1.00 50.94 77 HIS A CA 1
ATOM 592 C C . HIS A 1 77 ? 7.368 14.118 -12.103 1.00 50.94 77 HIS A C 1
ATOM 594 O O . HIS A 1 77 ? 6.696 14.301 -13.118 1.00 50.94 77 HIS A O 1
ATOM 600 N N . ILE A 1 78 ? 6.794 13.797 -10.941 1.00 53.78 78 ILE A N 1
ATOM 601 C CA . ILE A 1 78 ? 5.336 13.760 -10.770 1.00 53.78 78 ILE A CA 1
ATOM 602 C C . ILE A 1 78 ? 4.837 15.165 -10.416 1.00 53.78 78 ILE A C 1
ATOM 604 O O . ILE A 1 78 ? 5.024 15.645 -9.298 1.00 53.78 78 ILE A O 1
ATOM 608 N N . SER A 1 79 ? 4.125 15.821 -11.333 1.00 51.16 79 SER A N 1
ATOM 609 C CA . SER A 1 79 ? 3.331 17.008 -10.992 1.00 51.16 79 SER A CA 1
ATOM 610 C C . SER A 1 79 ? 1.968 16.581 -10.432 1.00 51.16 79 SER A C 1
ATOM 612 O O . SER A 1 79 ? 0.952 16.620 -11.123 1.00 51.16 79 SER A O 1
ATOM 614 N N . CYS A 1 80 ? 1.918 16.134 -9.172 1.00 48.31 80 CYS A N 1
ATOM 615 C CA . CYS A 1 80 ? 0.642 15.888 -8.491 1.00 48.31 80 CYS A CA 1
ATOM 616 C C . CYS A 1 80 ? 0.136 17.200 -7.879 1.00 48.31 80 CYS A C 1
ATOM 618 O O . CYS A 1 80 ? 0.442 17.548 -6.738 1.00 48.31 80 CYS A O 1
ATOM 620 N N . LYS A 1 81 ? -0.622 17.980 -8.655 1.00 44.16 81 LYS A N 1
ATOM 621 C CA . LYS A 1 81 ? -1.230 19.216 -8.152 1.00 44.16 81 LYS A CA 1
ATOM 622 C C . LYS A 1 81 ? -2.501 18.871 -7.372 1.00 44.16 81 LYS A C 1
ATOM 624 O O . LYS A 1 81 ? -3.557 18.631 -7.958 1.00 44.16 81 LYS A O 1
ATOM 629 N N . VAL A 1 82 ? -2.421 18.870 -6.042 1.00 43.47 82 VAL A N 1
ATOM 630 C CA . VAL A 1 82 ? -3.602 18.731 -5.179 1.00 43.47 82 VAL A CA 1
ATOM 631 C C . VAL A 1 82 ? -4.454 19.997 -5.311 1.00 43.47 82 VAL A C 1
ATOM 633 O O . VAL A 1 82 ? -4.205 21.007 -4.658 1.00 43.47 82 VAL A O 1
ATOM 636 N N . ARG A 1 83 ? -5.473 19.971 -6.179 1.00 38.72 83 ARG A N 1
ATOM 637 C CA . ARG A 1 83 ? -6.523 20.997 -6.160 1.00 38.72 83 ARG A CA 1
ATOM 638 C C . ARG A 1 83 ? -7.405 20.761 -4.939 1.00 38.72 83 ARG A C 1
ATOM 640 O O . ARG A 1 83 ? -8.241 19.858 -4.935 1.00 38.72 83 ARG A O 1
ATOM 647 N N . LEU A 1 84 ? -7.184 21.565 -3.903 1.00 41.38 84 LEU A N 1
ATOM 648 C CA . LEU A 1 84 ? -8.129 21.737 -2.809 1.00 41.38 84 LEU A CA 1
ATOM 649 C C . LEU A 1 84 ? -9.347 22.463 -3.389 1.00 41.38 84 LEU A C 1
ATOM 651 O O . LEU A 1 84 ? -9.251 23.630 -3.770 1.00 41.38 84 LEU A O 1
ATOM 655 N N . ALA A 1 85 ? -10.479 21.772 -3.511 1.00 46.28 85 ALA A N 1
ATOM 656 C CA . ALA A 1 85 ? -11.746 22.470 -3.667 1.00 46.28 85 ALA A CA 1
ATOM 657 C C . ALA A 1 85 ? -11.958 23.269 -2.374 1.00 46.28 85 ALA A C 1
ATOM 659 O O . ALA A 1 85 ? -11.999 22.691 -1.288 1.00 46.28 85 ALA A O 1
ATOM 660 N N . LYS A 1 86 ? -11.987 24.601 -2.481 1.00 41.19 86 LYS A N 1
ATOM 661 C CA . LYS A 1 86 ? -12.252 25.482 -1.341 1.00 41.19 86 LYS A CA 1
ATOM 662 C C . LYS A 1 86 ? -13.660 25.136 -0.825 1.00 41.19 86 LYS A C 1
ATOM 664 O O . LYS A 1 86 ? -14.562 25.040 -1.661 1.00 41.19 86 LYS A O 1
ATOM 669 N N . PRO A 1 87 ? -13.864 24.903 0.484 1.00 44.41 87 PRO A N 1
ATOM 670 C CA . PRO A 1 87 ? -15.203 24.646 1.001 1.00 44.41 87 PRO A CA 1
ATOM 671 C C . PRO A 1 87 ? -16.120 25.827 0.644 1.00 44.41 87 PRO A C 1
ATOM 673 O O . PRO A 1 87 ? -15.636 26.968 0.614 1.00 44.41 87 PRO A O 1
ATOM 676 N N . PRO A 1 88 ? -17.405 25.578 0.326 1.00 48.97 88 PRO A N 1
ATOM 677 C CA . PRO A 1 88 ? -18.341 26.646 0.003 1.00 48.97 88 PRO A CA 1
ATOM 678 C C . PRO A 1 88 ? -18.382 27.622 1.180 1.00 48.97 88 PRO A C 1
ATOM 680 O O . PRO A 1 88 ? -18.627 27.225 2.317 1.00 48.97 88 PRO A O 1
ATOM 683 N N . GLN A 1 89 ? -18.072 28.892 0.918 1.00 55.84 89 GLN A N 1
ATOM 684 C CA . GLN A 1 89 ? -18.259 29.941 1.910 1.00 55.84 89 GLN A CA 1
ATOM 685 C C . GLN A 1 89 ? -19.767 30.117 2.076 1.00 55.84 89 GLN A C 1
ATOM 687 O O . GLN A 1 89 ? -20.436 30.604 1.167 1.00 55.84 89 GLN A O 1
ATOM 692 N N . THR A 1 90 ? -20.310 29.665 3.203 1.00 51.97 90 THR A N 1
ATOM 693 C CA . THR A 1 90 ? -21.676 29.990 3.604 1.00 51.97 90 THR A CA 1
ATOM 694 C C . THR A 1 90 ? -21.735 31.502 3.803 1.00 51.97 90 THR A C 1
ATOM 696 O O . THR A 1 90 ? -21.081 32.030 4.701 1.00 51.97 90 THR A O 1
ATOM 699 N N . ALA A 1 91 ? -22.444 32.203 2.920 1.00 52.16 91 ALA A N 1
ATOM 700 C CA . ALA A 1 91 ? -22.750 33.614 3.102 1.00 52.16 91 ALA A CA 1
ATOM 701 C C . ALA A 1 91 ? -23.721 33.750 4.287 1.00 52.16 91 ALA A C 1
ATOM 703 O O . ALA A 1 91 ? -24.770 33.103 4.291 1.00 52.16 91 ALA A O 1
ATOM 704 N N . LEU A 1 92 ? -23.328 34.543 5.286 1.00 51.44 92 LEU A N 1
ATOM 705 C CA . LEU A 1 92 ? -24.214 35.142 6.287 1.00 51.44 92 LEU A CA 1
ATOM 706 C C . LEU A 1 92 ? -24.536 36.568 5.840 1.00 51.44 92 LEU A C 1
ATOM 708 O O . LEU A 1 92 ? -23.597 37.230 5.338 1.00 51.44 92 LEU A O 1
#

pLDDT: mean 71.76, std 17.31, range [38.72, 93.06]

InterPro domains:
  IPR029071 Ubiquitin-like domain superfamily [SSF54236] (27-81)
  IPR039690 U11/U12 small nuclear ribonucleoprotein 25kDa protein [PTHR14942] (3-79)
  IPR040610 SNRNP25, ubiquitin-like domain [PF18036] (17-80)
  IPR040610 SNRNP25, ubiquitin-like domain [cd17058] (31-79)

Foldseek 3Di:
DPCPDPLNVPAPPPHDPVNVVLSVCVVVVQKDWDWDQDPVRDTDTFIDGPPDDPVNVLVSVVVSVVVVCVVVVDDDDDPSDPPDPDPDDDDD